Protein AF-A0A956GU82-F1 (afdb_monomer)

Sequence (167 aa):
HVAAAYGRLERVATAAEAAGDRATALAAWRGIRSSVLATRSFFTPHADRKAVADRHIAALMAAEPVWGQPAPAGADPDPSWRAAPDAGDTAEARQAFYARQLARDDAPSLAWVAIALAGFGLWIGGAIHFARRGLDDAERLDRRVAGAAGGLVLLGLVVWVVGLYNA

Mean predicted aligned error: 8.65 Å

Foldseek 3Di:
DVVVVLVVLVVQLVVCVVVVVLVSNLVSLVVQLVVQVVPDDVHGPPVVSNVVSLLSNLLSLLPADAPPDDGPPPDDPPPPSHRDPCQDDDSVSSSVVSSVVSPDDPDQDPVLVVQLVQLQCLQVVLVVQCVVPQADPVRDGPCVSNVVSVVSNVSSVVSNVSSVVRD

pLDDT: mean 86.77, std 13.38, range [45.78, 98.38]

Radius of gyration: 26.0 Å; Cα contacts (8 Å, |Δi|>4): 186; chains: 1; bounding box: 52×28×78 Å

Secondary structure (DSSP, 8-state):
-HHHHHHHHHHHHHHHHHTT-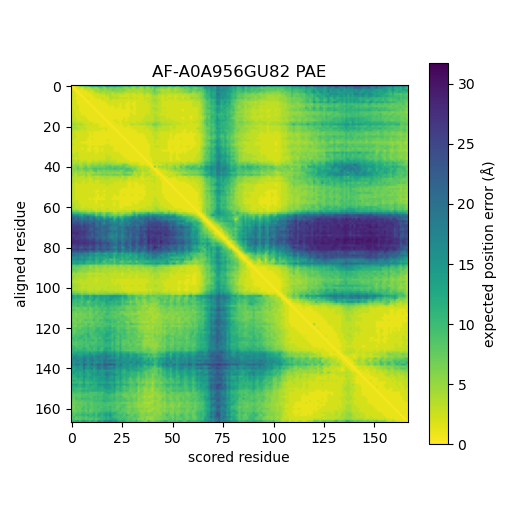HHHHHHHHHHHHHHHHHT-SSS-TTHHHHHHHHHHHHHHHHTSPPTTSPPPTT--S-GGGPPPTTS-SSHHHHHHHHHHHHH---PPPHHHHHHHHHHHHHHHHHHHHHHHHSB-TTS-B-HHHHHHHHHHHHHHHHHHHHHHHH-

Solvent-accessible surface area (backbone atoms only — not comparable to full-atom values): 8949 Å² total; per-residue (Å²): 112,67,71,61,51,51,58,47,41,51,50,51,18,54,52,22,51,76,71,65,38,57,67,59,16,46,52,32,29,50,50,52,37,48,55,37,63,71,65,40,72,101,54,64,58,66,53,70,57,37,55,53,26,45,53,53,44,14,48,56,59,29,69,48,62,49,84,93,56,83,70,63,94,87,61,78,85,73,74,91,75,62,45,65,90,85,27,61,94,46,59,66,45,18,22,53,42,42,40,53,58,70,65,56,73,88,64,63,38,66,68,27,45,50,41,17,52,52,11,46,50,34,22,53,48,13,51,51,47,25,76,74,49,16,47,46,101,83,73,41,74,34,64,66,48,33,48,54,19,49,48,34,26,54,51,10,48,52,41,19,53,56,11,59,78,65,45

Nearest PDB structures (foldseek):
  6h2f-assembly1_H  TM=3.879E-01  e=8.062E+00  Aeromonas hydrophila subsp. hydrophila AL09-71
  6tlf-assembly1_A-2  TM=2.404E-01  e=9.886E+00  Homo sapiens

Structure (mmCIF, N/CA/C/O backbone):
data_AF-A0A956GU82-F1
#
_entry.id   AF-A0A956GU82-F1
#
loop_
_atom_site.group_PDB
_atom_site.id
_atom_site.type_symbol
_atom_site.label_atom_id
_atom_site.label_alt_id
_atom_site.label_comp_id
_atom_site.label_asym_id
_atom_site.label_entity_id
_atom_site.label_seq_id
_atom_site.pdbx_PDB_ins_code
_atom_site.Cartn_x
_atom_site.Cartn_y
_atom_site.Cartn_z
_atom_site.occupancy
_atom_site.B_iso_or_equiv
_atom_site.auth_seq_id
_atom_site.auth_comp_id
_atom_site.auth_asym_id
_atom_site.auth_atom_id
_atom_site.pdbx_PDB_model_num
ATOM 1 N N . HIS A 1 1 ? -22.386 -3.400 -6.026 1.00 75.12 1 HIS A N 1
ATOM 2 C CA . HIS A 1 1 ? -21.912 -4.667 -5.416 1.00 75.12 1 HIS A CA 1
ATOM 3 C C . HIS A 1 1 ? -20.845 -4.470 -4.333 1.00 75.12 1 HIS A C 1
ATOM 5 O O . HIS A 1 1 ? -21.033 -4.997 -3.244 1.00 75.12 1 HIS A O 1
ATOM 11 N N . VAL A 1 2 ? -19.785 -3.684 -4.570 1.00 81.81 2 VAL A N 1
ATOM 12 C CA . VAL A 1 2 ? -18.677 -3.470 -3.607 1.00 81.81 2 VAL A CA 1
ATOM 13 C C . VAL A 1 2 ? -19.124 -2.812 -2.290 1.00 81.81 2 VAL A C 1
ATOM 15 O O . VAL A 1 2 ? -18.859 -3.349 -1.220 1.00 81.81 2 VAL A O 1
ATOM 18 N N . ALA A 1 3 ? -19.904 -1.726 -2.342 1.00 84.12 3 ALA A N 1
ATOM 19 C CA . ALA A 1 3 ? -20.407 -1.057 -1.132 1.00 84.12 3 ALA A CA 1
ATOM 20 C C . ALA A 1 3 ? -21.252 -1.982 -0.230 1.00 84.12 3 ALA A C 1
ATOM 22 O O . ALA A 1 3 ? -21.181 -1.907 0.994 1.00 84.12 3 ALA A O 1
ATOM 23 N N . ALA A 1 4 ? -22.016 -2.898 -0.835 1.00 87.31 4 ALA A N 1
ATOM 24 C CA . ALA A 1 4 ? -22.811 -3.884 -0.107 1.00 87.31 4 ALA A CA 1
ATOM 25 C C . ALA A 1 4 ? -21.943 -4.969 0.554 1.00 87.31 4 ALA A C 1
ATOM 27 O O . ALA A 1 4 ? -22.322 -5.493 1.598 1.00 87.31 4 ALA A O 1
ATOM 28 N N . ALA A 1 5 ? -20.791 -5.311 -0.034 1.00 89.25 5 ALA A N 1
ATOM 29 C CA . ALA A 1 5 ? -19.832 -6.229 0.577 1.00 89.25 5 ALA A CA 1
ATOM 30 C C . ALA A 1 5 ? -19.172 -5.594 1.809 1.00 89.25 5 ALA A C 1
ATOM 32 O O . ALA A 1 5 ? -19.166 -6.217 2.869 1.00 89.25 5 ALA A O 1
ATOM 33 N N . TYR A 1 6 ? -18.738 -4.333 1.708 1.00 90.88 6 TYR A N 1
ATOM 34 C CA . TYR A 1 6 ? -18.239 -3.586 2.863 1.00 90.88 6 TYR A CA 1
ATOM 35 C C . TYR A 1 6 ? -19.291 -3.456 3.966 1.00 90.88 6 TYR A C 1
ATOM 37 O O . TYR A 1 6 ? -19.006 -3.787 5.108 1.00 90.88 6 TYR A O 1
ATOM 45 N N . GLY A 1 7 ? -20.536 -3.105 3.627 1.00 92.19 7 GLY A N 1
ATOM 46 C CA . GLY A 1 7 ? -21.622 -3.042 4.613 1.00 92.19 7 GLY A CA 1
ATOM 47 C C . GLY A 1 7 ? -21.978 -4.394 5.253 1.00 92.19 7 GLY A C 1
ATOM 48 O O . GLY A 1 7 ? -22.572 -4.437 6.328 1.00 92.19 7 GLY A O 1
ATOM 49 N N . ARG A 1 8 ? -21.640 -5.532 4.627 1.00 93.00 8 ARG A N 1
ATOM 50 C CA . ARG A 1 8 ? -21.730 -6.848 5.285 1.00 93.00 8 ARG A CA 1
ATOM 51 C C . ARG A 1 8 ? -20.567 -7.072 6.246 1.00 93.00 8 ARG A C 1
ATOM 53 O O . ARG A 1 8 ? -20.821 -7.488 7.368 1.00 93.00 8 ARG A O 1
ATOM 60 N N . LEU A 1 9 ? -19.336 -6.774 5.830 1.00 93.94 9 LEU A N 1
ATOM 61 C CA . LEU A 1 9 ? -18.154 -6.904 6.688 1.00 93.94 9 LEU A CA 1
ATOM 62 C C . LEU A 1 9 ? -18.226 -5.986 7.911 1.00 93.94 9 LEU A C 1
ATOM 64 O O . LEU A 1 9 ? -17.939 -6.438 9.010 1.00 93.94 9 LEU A O 1
ATOM 68 N N . GLU A 1 10 ? -18.680 -4.744 7.742 1.00 96.12 10 GLU A N 1
ATOM 69 C CA . GLU A 1 10 ? -18.887 -3.798 8.846 1.00 96.12 10 GLU A CA 1
ATOM 70 C C . GLU A 1 10 ? -19.904 -4.344 9.852 1.00 96.12 10 GLU A C 1
ATOM 72 O O . GLU A 1 10 ? -19.649 -4.312 11.048 1.00 96.12 10 GLU A O 1
ATOM 77 N N . ARG A 1 11 ? -21.019 -4.924 9.383 1.00 96.88 11 ARG A N 1
ATOM 78 C CA . ARG A 1 11 ? -22.003 -5.568 10.271 1.00 96.88 11 ARG A CA 1
ATOM 79 C C . ARG A 1 11 ? -21.439 -6.775 11.014 1.00 96.88 11 ARG A C 1
ATOM 81 O O . ARG A 1 11 ? -21.778 -6.966 12.173 1.00 96.88 11 ARG A O 1
ATOM 88 N N . VAL A 1 12 ? -20.610 -7.591 10.361 1.00 96.56 12 VAL A N 1
ATOM 89 C CA . VAL A 1 12 ? -19.930 -8.716 11.025 1.00 96.56 12 VAL A CA 1
ATOM 90 C C . VAL A 1 12 ? -18.985 -8.191 12.101 1.00 96.56 12 VAL A C 1
ATOM 92 O O . VAL A 1 12 ? -19.009 -8.688 13.222 1.00 96.56 12 VAL A O 1
ATOM 95 N N . ALA A 1 13 ? -18.202 -7.160 11.780 1.00 95.75 13 ALA A N 1
ATOM 96 C CA . ALA A 1 13 ? -17.246 -6.571 12.702 1.00 95.75 13 ALA A CA 1
ATOM 97 C C . ALA A 1 13 ? -17.937 -5.978 13.939 1.00 95.75 13 ALA A C 1
ATOM 99 O O . ALA A 1 13 ? -17.580 -6.324 15.060 1.00 95.75 13 ALA A O 1
ATOM 100 N N . THR A 1 14 ? -18.975 -5.156 13.753 1.00 97.19 14 THR A N 1
ATOM 101 C CA . THR A 1 14 ? -19.694 -4.535 14.876 1.00 97.19 14 THR A CA 1
ATOM 102 C C . THR A 1 14 ? -20.503 -5.537 15.697 1.00 97.19 14 THR A C 1
ATOM 104 O O . THR A 1 14 ? -20.566 -5.405 16.917 1.00 97.19 14 THR A O 1
ATOM 107 N N . ALA A 1 15 ? -21.087 -6.565 15.070 1.00 97.25 15 ALA A N 1
ATOM 108 C CA . ALA A 1 15 ? -21.760 -7.638 15.800 1.00 97.25 15 ALA A CA 1
ATOM 109 C C . ALA A 1 15 ? -20.773 -8.444 16.658 1.00 97.25 15 ALA A C 1
ATOM 111 O O . ALA A 1 15 ? -21.082 -8.759 17.806 1.00 97.25 15 ALA A O 1
ATOM 112 N N . ALA A 1 16 ? -19.580 -8.734 16.131 1.00 94.69 16 ALA A N 1
ATOM 113 C CA . ALA A 1 16 ? -18.524 -9.411 16.875 1.00 94.69 16 ALA A CA 1
ATOM 114 C C . ALA A 1 16 ? -18.005 -8.553 18.044 1.00 94.69 16 ALA A C 1
ATOM 116 O O . ALA A 1 16 ? -17.856 -9.067 19.150 1.00 94.69 16 ALA A O 1
ATOM 117 N N . GLU A 1 17 ? -17.826 -7.238 17.849 1.00 94.12 17 GLU A N 1
ATOM 118 C CA . GLU A 1 17 ? -17.480 -6.313 18.940 1.00 94.12 17 GLU A CA 1
ATOM 119 C C . GLU A 1 17 ? -18.543 -6.307 20.044 1.00 94.12 17 GLU A C 1
ATOM 121 O O . GLU A 1 17 ? -18.204 -6.428 21.221 1.00 94.12 17 GLU A O 1
ATOM 126 N N . ALA A 1 18 ? -19.825 -6.224 19.675 1.00 95.12 18 ALA A N 1
ATOM 127 C CA . ALA A 1 18 ? -20.932 -6.248 20.629 1.00 95.12 18 ALA A CA 1
ATOM 128 C C . ALA A 1 18 ? -21.029 -7.581 21.392 1.00 95.12 18 ALA A C 1
ATOM 130 O O . ALA A 1 18 ? -21.426 -7.597 22.556 1.00 95.12 18 ALA A O 1
ATOM 131 N N . ALA A 1 19 ? -20.644 -8.690 20.755 1.00 94.25 19 ALA A N 1
ATOM 132 C CA . ALA A 1 19 ? -20.587 -10.016 21.365 1.00 94.25 19 ALA A CA 1
ATOM 133 C C . ALA A 1 19 ? -19.313 -10.259 22.201 1.00 94.25 19 ALA A C 1
ATOM 135 O O . ALA A 1 19 ? -19.196 -11.302 22.841 1.00 94.25 19 ALA A O 1
ATOM 136 N N . GLY A 1 20 ? -18.350 -9.331 22.193 1.00 90.00 20 GLY A N 1
ATOM 137 C CA . GLY A 1 20 ? -17.049 -9.506 22.844 1.00 90.00 20 GLY A CA 1
ATOM 138 C C . GLY A 1 20 ? -16.088 -10.447 22.104 1.00 90.00 20 GLY A C 1
ATOM 139 O O . GLY A 1 20 ? -14.997 -10.718 22.611 1.00 90.00 20 GLY A O 1
ATOM 140 N N . ASP A 1 21 ? -16.445 -10.913 20.902 1.00 91.06 21 ASP A N 1
ATOM 141 C CA . ASP A 1 21 ? -15.588 -11.729 20.038 1.00 91.06 21 ASP A CA 1
ATOM 142 C C . ASP A 1 21 ? -14.558 -10.842 19.321 1.00 91.06 21 ASP A C 1
ATOM 144 O O . ASP A 1 21 ? -14.707 -10.422 18.167 1.00 91.06 21 ASP A O 1
ATOM 148 N N . ARG A 1 22 ? -13.485 -10.528 20.052 1.00 88.69 22 ARG A N 1
ATOM 149 C CA . ARG A 1 22 ? -12.413 -9.642 19.583 1.00 88.69 22 ARG A CA 1
ATOM 150 C C . ARG A 1 22 ? -11.686 -10.190 18.358 1.00 88.69 22 ARG A C 1
ATOM 152 O O . ARG A 1 22 ? -11.321 -9.404 17.486 1.00 88.69 22 ARG A O 1
ATOM 159 N N . ALA A 1 23 ? -11.476 -11.504 18.284 1.00 87.06 23 ALA A N 1
ATOM 160 C CA . ALA A 1 23 ? -10.731 -12.125 17.193 1.00 87.06 23 ALA A CA 1
ATOM 161 C C . ALA A 1 23 ? -11.478 -11.960 15.862 1.00 87.06 23 ALA A C 1
ATOM 163 O O . ALA A 1 23 ? -10.900 -11.485 14.879 1.00 87.06 23 ALA A O 1
ATOM 164 N N . THR A 1 24 ? -12.781 -12.259 15.851 1.00 90.69 24 THR A N 1
ATOM 165 C CA . THR A 1 24 ? -13.625 -12.080 14.663 1.00 90.69 24 THR A CA 1
ATOM 166 C C . THR A 1 24 ? -13.757 -10.607 14.284 1.00 90.69 24 THR A C 1
ATOM 168 O O . THR A 1 24 ? -13.625 -10.264 13.105 1.00 90.69 24 THR A O 1
ATOM 171 N N . ALA A 1 25 ? -13.952 -9.717 15.263 1.00 94.06 25 ALA A N 1
ATOM 172 C CA . ALA A 1 25 ? -14.012 -8.276 15.019 1.00 94.06 25 ALA A CA 1
ATOM 173 C C . ALA A 1 25 ? -12.733 -7.761 14.342 1.00 94.06 25 ALA A C 1
ATOM 175 O O . ALA A 1 25 ? -12.781 -7.109 13.295 1.00 94.06 25 ALA A O 1
ATOM 176 N N . LEU A 1 26 ? -11.574 -8.110 14.902 1.00 92.50 26 LEU A N 1
ATOM 177 C CA . LEU A 1 26 ? -10.271 -7.698 14.395 1.00 92.50 26 LEU A CA 1
ATOM 178 C C . LEU A 1 26 ? -10.004 -8.252 12.990 1.00 92.50 26 LEU A C 1
ATOM 180 O O . LEU A 1 26 ? -9.516 -7.521 12.124 1.00 92.50 26 LEU A O 1
ATOM 184 N N . ALA A 1 27 ? -10.355 -9.515 12.734 1.00 91.88 27 ALA A N 1
ATOM 185 C CA . ALA A 1 27 ? -10.242 -10.122 11.411 1.00 91.88 27 ALA A CA 1
ATOM 186 C C . ALA A 1 27 ? -11.115 -9.398 10.370 1.00 91.88 27 ALA A C 1
ATOM 188 O O . ALA A 1 27 ? -10.638 -9.084 9.275 1.00 91.88 27 ALA A O 1
ATOM 189 N N . ALA A 1 28 ? -12.363 -9.066 10.714 1.00 95.81 28 ALA A N 1
ATOM 190 C CA . ALA A 1 28 ? -13.281 -8.366 9.820 1.00 95.81 28 ALA A CA 1
ATOM 191 C C . ALA A 1 28 ? -12.790 -6.947 9.480 1.00 95.81 28 ALA A C 1
ATOM 193 O O . ALA A 1 28 ? -12.740 -6.577 8.301 1.00 95.81 28 ALA A O 1
ATOM 194 N N . TRP A 1 29 ? -12.341 -6.173 10.475 1.00 97.06 29 TRP A N 1
ATOM 195 C CA . TRP A 1 29 ? -11.778 -4.840 10.238 1.00 97.06 29 TRP A CA 1
ATOM 196 C C . TRP A 1 29 ? -10.483 -4.881 9.422 1.00 97.06 29 TRP A C 1
ATOM 198 O O . TRP A 1 29 ? -10.314 -4.083 8.494 1.00 97.06 29 TRP A O 1
ATOM 208 N N . ARG A 1 30 ? -9.590 -5.843 9.695 1.00 95.38 30 ARG A N 1
ATOM 209 C CA . ARG A 1 30 ? -8.387 -6.071 8.877 1.00 95.38 30 ARG A CA 1
ATOM 210 C C . ARG A 1 30 ? -8.740 -6.425 7.433 1.00 95.38 30 ARG A C 1
ATOM 212 O O . ARG A 1 30 ? -8.059 -5.948 6.531 1.00 95.38 30 ARG A O 1
ATOM 219 N N . GLY A 1 31 ? -9.812 -7.184 7.204 1.00 94.81 31 GLY A N 1
ATOM 220 C CA . GLY A 1 31 ? -10.336 -7.480 5.867 1.00 94.81 31 GLY A CA 1
ATOM 221 C C . GLY A 1 31 ? -10.835 -6.239 5.116 1.00 94.81 31 GLY A C 1
ATOM 222 O O . GLY A 1 31 ? -10.568 -6.066 3.923 1.00 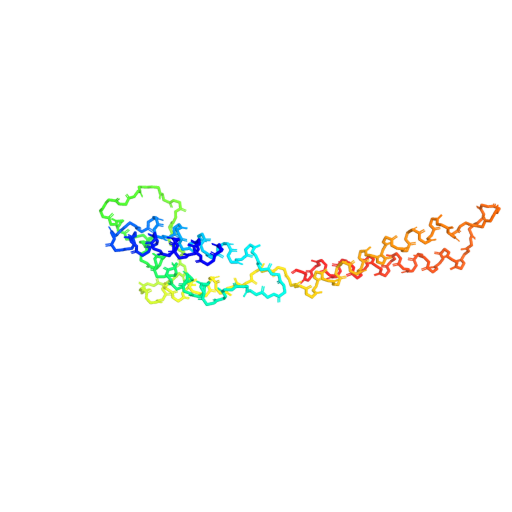94.81 31 GLY A O 1
ATOM 223 N N . ILE A 1 32 ? -11.515 -5.320 5.808 1.00 95.56 32 ILE A N 1
ATOM 224 C CA . ILE A 1 32 ? -11.917 -4.030 5.223 1.00 95.56 32 ILE A CA 1
ATOM 225 C C . ILE A 1 32 ? -10.673 -3.218 4.851 1.00 95.56 32 ILE A C 1
ATOM 227 O O . ILE A 1 32 ? -10.552 -2.767 3.712 1.00 95.56 32 ILE A O 1
ATOM 231 N N . ARG A 1 33 ? -9.709 -3.090 5.770 1.00 94.44 33 ARG A N 1
ATOM 232 C CA . ARG A 1 33 ? -8.449 -2.379 5.512 1.00 94.44 33 ARG A CA 1
ATOM 233 C C . ARG A 1 33 ? -7.681 -2.986 4.336 1.00 94.44 33 ARG A C 1
ATOM 235 O O . ARG A 1 33 ? -7.251 -2.250 3.451 1.00 94.44 33 ARG A O 1
ATOM 242 N N . SER A 1 34 ? -7.507 -4.307 4.310 1.00 92.06 34 SER A N 1
ATOM 243 C CA . SER A 1 34 ? -6.732 -4.993 3.273 1.00 92.06 34 SER A CA 1
ATOM 244 C C . SER A 1 34 ? -7.384 -4.878 1.901 1.00 92.06 34 SER A C 1
ATOM 246 O O . SER A 1 34 ? -6.685 -4.614 0.932 1.00 92.06 34 SER A O 1
ATOM 248 N N . SER A 1 35 ? -8.710 -4.992 1.805 1.00 92.88 35 SER A N 1
ATOM 249 C CA . SER A 1 35 ? -9.413 -4.829 0.527 1.00 92.88 35 SER A CA 1
ATOM 250 C C . SER A 1 35 ? -9.321 -3.402 -0.023 1.00 92.88 35 SER A C 1
ATOM 252 O O . SER A 1 35 ? -9.133 -3.226 -1.228 1.00 92.88 35 SER A O 1
ATOM 254 N N . VAL A 1 36 ? -9.383 -2.378 0.839 1.00 92.00 36 VAL A N 1
ATOM 255 C CA . VAL A 1 36 ? -9.132 -0.988 0.421 1.00 92.00 36 VAL A CA 1
ATOM 256 C C . VAL A 1 36 ? -7.691 -0.824 -0.071 1.00 92.00 36 VAL A C 1
ATOM 258 O O . VAL A 1 36 ? -7.464 -0.271 -1.143 1.00 92.00 36 VAL A O 1
ATOM 261 N N . LEU A 1 37 ? -6.711 -1.348 0.669 1.00 90.12 37 LEU A N 1
ATOM 262 C CA . LEU A 1 37 ? -5.303 -1.263 0.275 1.00 90.12 37 LEU A CA 1
ATOM 263 C C . LEU A 1 37 ? -4.984 -2.065 -0.993 1.00 90.12 37 LEU A C 1
ATOM 265 O O . LEU A 1 37 ? -4.160 -1.628 -1.783 1.00 90.12 37 LEU A O 1
ATOM 269 N N . ALA A 1 38 ? -5.637 -3.202 -1.220 1.00 87.69 38 ALA A N 1
ATOM 270 C CA . ALA A 1 38 ? -5.431 -4.033 -2.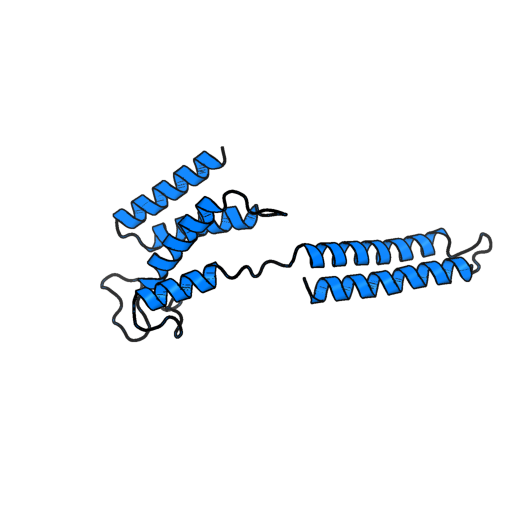405 1.00 87.69 38 ALA A CA 1
ATOM 271 C C . ALA A 1 38 ? -6.004 -3.404 -3.684 1.00 87.69 38 ALA A C 1
ATOM 273 O O . ALA A 1 38 ? -5.562 -3.724 -4.782 1.00 87.69 38 ALA A O 1
ATOM 274 N N . THR A 1 39 ? -6.99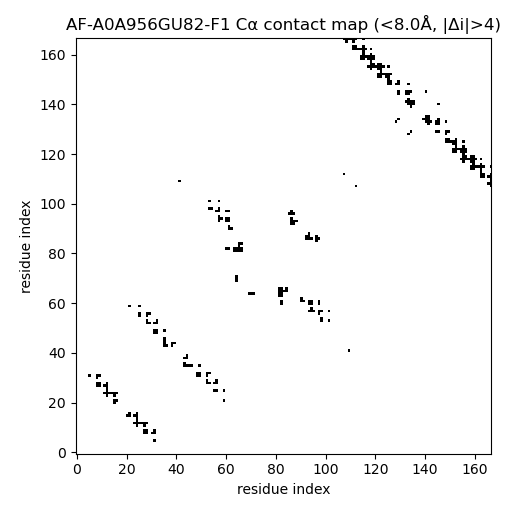1 -2.517 -3.548 1.00 88.44 39 THR A N 1
ATOM 275 C CA . THR A 1 39 ? -7.634 -1.828 -4.678 1.00 88.44 39 THR A CA 1
ATOM 276 C C . THR A 1 39 ? -7.113 -0.411 -4.893 1.00 88.44 39 THR A C 1
ATOM 278 O O . THR A 1 39 ? -7.570 0.283 -5.804 1.00 88.44 39 THR A O 1
ATOM 281 N N . ARG A 1 40 ? -6.145 0.033 -4.083 1.00 85.75 40 ARG A N 1
ATOM 282 C CA . ARG A 1 40 ? -5.507 1.334 -4.271 1.00 85.75 40 ARG A CA 1
ATOM 283 C C . ARG A 1 40 ? -4.673 1.341 -5.550 1.00 85.75 40 ARG A C 1
ATOM 285 O O . ARG A 1 40 ? -4.018 0.360 -5.892 1.00 85.75 40 ARG A O 1
ATOM 292 N N . SER A 1 41 ? -4.685 2.475 -6.234 1.00 81.75 41 SER A N 1
ATOM 293 C CA . SER A 1 41 ? -3.804 2.756 -7.372 1.00 81.75 41 SER A CA 1
ATOM 294 C C . SER A 1 41 ? -3.212 4.152 -7.182 1.00 81.75 41 SER A C 1
ATOM 296 O O . SER A 1 41 ? -2.573 4.393 -6.165 1.00 81.75 41 SER A O 1
ATOM 298 N N . PHE A 1 42 ? -3.493 5.097 -8.082 1.00 77.94 42 PHE A N 1
ATOM 299 C CA . PHE A 1 42 ? -3.140 6.514 -7.939 1.00 77.94 42 PHE A CA 1
ATOM 300 C C . PHE A 1 42 ? -3.952 7.251 -6.867 1.00 77.94 42 PHE A C 1
ATOM 302 O O . PHE A 1 42 ? -3.619 8.372 -6.495 1.00 77.94 42 PHE A O 1
ATOM 309 N N . PHE A 1 43 ? -5.024 6.634 -6.373 1.00 81.75 43 PHE A N 1
ATOM 310 C CA . PHE A 1 43 ? -5.834 7.129 -5.270 1.00 81.75 43 PHE A CA 1
ATOM 311 C C . PHE A 1 43 ? -6.261 5.965 -4.371 1.00 81.75 43 PHE A C 1
ATOM 313 O O . PHE A 1 43 ? -6.239 4.798 -4.781 1.00 81.75 43 PHE A O 1
ATOM 320 N N . THR A 1 44 ? -6.684 6.298 -3.154 1.00 84.19 44 THR A N 1
ATOM 321 C CA . THR A 1 44 ? -7.230 5.337 -2.192 1.00 84.19 44 THR A CA 1
ATOM 322 C C . THR A 1 44 ? -8.756 5.357 -2.276 1.00 84.19 44 THR A C 1
ATOM 324 O O . THR A 1 44 ? -9.373 6.303 -1.774 1.00 84.19 44 THR A O 1
ATOM 327 N N . PRO A 1 45 ? -9.401 4.360 -2.909 1.00 85.75 45 PRO A N 1
ATOM 328 C CA . PRO A 1 45 ? -10.856 4.269 -2.886 1.00 85.75 45 PRO A CA 1
ATOM 329 C C . PRO A 1 45 ? -11.341 4.062 -1.446 1.00 85.75 45 PRO A C 1
ATOM 331 O O . PRO A 1 45 ? -10.688 3.382 -0.662 1.00 85.75 45 PRO A O 1
ATOM 334 N N . HIS A 1 46 ? -12.498 4.628 -1.088 1.00 88.38 46 HIS A N 1
ATOM 335 C CA . HIS A 1 46 ? -13.120 4.423 0.232 1.00 88.38 46 HIS A CA 1
ATOM 336 C C . HIS A 1 46 ? -12.195 4.744 1.427 1.00 88.38 46 HIS A C 1
ATOM 338 O O . HIS A 1 46 ? -12.162 4.018 2.426 1.00 88.38 46 HIS A O 1
ATOM 344 N N . ALA A 1 47 ? -11.414 5.826 1.324 1.00 89.44 47 ALA A N 1
ATOM 345 C CA . ALA A 1 47 ? -10.485 6.259 2.370 1.00 89.44 47 ALA A CA 1
ATOM 346 C C . ALA A 1 47 ? -11.175 6.499 3.729 1.00 89.44 47 ALA A C 1
ATOM 348 O O . ALA A 1 47 ? -10.586 6.243 4.778 1.00 89.44 47 ALA A O 1
ATOM 349 N N . ASP A 1 48 ? -12.439 6.921 3.708 1.00 92.88 48 ASP A N 1
ATOM 350 C CA . ASP A 1 48 ? -13.315 7.050 4.872 1.00 92.88 48 ASP A CA 1
ATOM 351 C C . ASP A 1 48 ? -13.495 5.712 5.605 1.00 92.88 48 ASP A C 1
ATOM 353 O O . ASP A 1 48 ? -13.297 5.632 6.820 1.00 92.88 48 ASP A O 1
ATOM 357 N N . ARG A 1 49 ? -13.777 4.633 4.865 1.00 92.12 49 ARG A N 1
ATOM 358 C CA . ARG A 1 49 ? -13.944 3.285 5.429 1.00 92.12 49 ARG A CA 1
ATOM 359 C C . ARG A 1 49 ? -12.637 2.728 5.968 1.00 92.12 49 ARG A C 1
ATOM 361 O O . ARG A 1 49 ? -12.636 2.113 7.032 1.00 92.12 49 ARG A O 1
ATOM 368 N N . LYS A 1 50 ? -11.518 2.981 5.279 1.00 94.19 50 LYS A N 1
ATOM 369 C CA . LYS A 1 50 ? -10.187 2.643 5.802 1.00 94.19 50 LYS A CA 1
ATOM 370 C C . LYS A 1 50 ? -9.932 3.354 7.130 1.00 94.19 50 LYS A C 1
ATOM 372 O O . LYS A 1 50 ? -9.510 2.705 8.077 1.00 94.19 50 LYS A O 1
ATOM 377 N N . ALA A 1 51 ? -10.228 4.651 7.224 1.00 94.38 51 ALA A N 1
ATOM 378 C CA . ALA A 1 51 ? -10.028 5.413 8.453 1.00 94.38 51 ALA A CA 1
ATOM 379 C C . ALA A 1 51 ? -10.902 4.905 9.613 1.00 94.38 51 ALA A C 1
ATOM 381 O O . ALA A 1 51 ? -10.449 4.888 10.756 1.00 94.38 51 ALA A O 1
ATOM 382 N N . VAL A 1 52 ? -12.141 4.478 9.338 1.00 95.62 52 VAL A N 1
ATOM 383 C CA . VAL A 1 52 ? -12.993 3.798 10.331 1.00 95.62 52 VAL A CA 1
ATOM 384 C C . VAL A 1 52 ? -12.343 2.488 10.777 1.00 95.62 52 VAL A C 1
ATOM 386 O O . VAL A 1 52 ? -12.113 2.309 11.970 1.00 95.62 52 VAL A O 1
ATOM 389 N N . ALA A 1 53 ? -11.977 1.615 9.835 1.00 96.00 53 ALA A N 1
ATOM 390 C CA . ALA A 1 53 ? -11.353 0.331 10.141 1.00 96.00 53 ALA A CA 1
ATOM 391 C C . ALA A 1 53 ? -10.052 0.493 10.946 1.00 96.00 53 ALA A C 1
ATOM 393 O O . ALA A 1 53 ? -9.871 -0.194 11.945 1.00 96.00 53 ALA A O 1
ATOM 394 N N . ASP A 1 54 ? -9.182 1.437 10.576 1.00 96.12 54 ASP A N 1
ATOM 395 C CA . ASP A 1 54 ? -7.928 1.701 11.291 1.00 96.12 54 ASP A CA 1
ATOM 396 C C . ASP A 1 54 ? -8.176 2.107 12.755 1.00 96.12 54 ASP A C 1
ATOM 398 O O . ASP A 1 54 ? -7.458 1.650 13.644 1.00 96.12 54 ASP A O 1
ATOM 402 N N . ARG A 1 55 ? -9.215 2.912 13.038 1.00 95.94 55 ARG A N 1
ATOM 403 C CA . ARG A 1 55 ? -9.575 3.280 14.421 1.00 95.94 55 ARG A CA 1
ATOM 404 C C . ARG A 1 55 ? -10.023 2.074 15.242 1.00 95.94 55 ARG A C 1
ATOM 406 O O . ARG A 1 55 ? -9.573 1.932 16.378 1.00 95.94 55 ARG A O 1
ATOM 413 N N . HIS A 1 56 ? -10.872 1.215 14.677 1.00 96.44 56 HIS A N 1
ATOM 414 C CA . HIS A 1 56 ? -11.335 0.003 15.357 1.00 96.44 56 HIS A CA 1
ATOM 415 C C . HIS A 1 56 ? -10.194 -0.997 15.575 1.00 96.44 56 HIS A C 1
ATOM 417 O O . HIS A 1 56 ? -10.044 -1.520 16.675 1.00 96.44 56 HIS A O 1
ATOM 423 N N . ILE A 1 57 ? -9.324 -1.200 14.578 1.00 93.94 57 ILE A N 1
ATOM 424 C CA . ILE A 1 57 ? -8.130 -2.047 14.721 1.00 93.94 57 ILE A CA 1
ATOM 425 C C . ILE A 1 57 ? -7.234 -1.505 15.835 1.00 93.94 57 ILE A C 1
ATOM 427 O O . ILE A 1 57 ? -6.827 -2.269 16.702 1.00 93.94 57 ILE A O 1
ATOM 431 N N . ALA A 1 58 ? -6.945 -0.200 15.849 1.00 92.88 58 ALA A N 1
ATOM 432 C CA . ALA A 1 58 ? -6.106 0.398 16.884 1.00 92.88 58 ALA A CA 1
ATOM 433 C C . ALA A 1 58 ? -6.701 0.217 18.290 1.00 92.88 58 ALA A C 1
ATOM 435 O O . ALA A 1 58 ? -5.962 -0.091 19.222 1.00 92.88 58 ALA A O 1
ATOM 436 N N . ALA A 1 59 ? -8.019 0.372 18.441 1.00 92.56 59 ALA A N 1
ATOM 437 C CA . ALA A 1 59 ? -8.707 0.166 19.713 1.00 92.56 59 ALA A CA 1
ATOM 438 C C . ALA A 1 59 ? -8.674 -1.306 20.164 1.00 92.56 59 ALA A C 1
ATOM 440 O O . ALA A 1 59 ? -8.344 -1.587 21.315 1.00 92.56 59 ALA 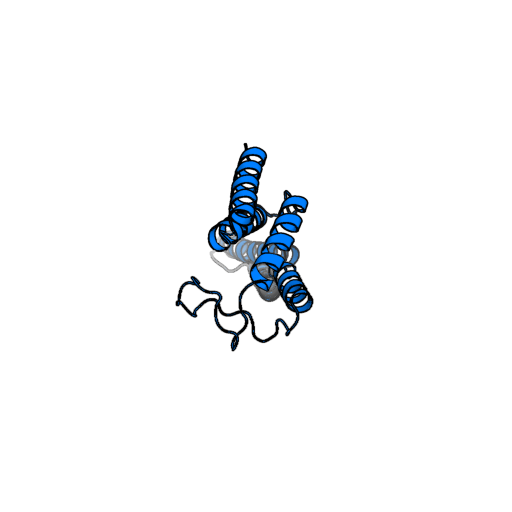A O 1
ATOM 441 N N . LEU A 1 60 ? -8.956 -2.248 19.258 1.00 91.25 60 LEU A N 1
ATOM 442 C CA . LEU A 1 60 ? -8.931 -3.686 19.546 1.00 91.25 60 LEU A CA 1
ATOM 443 C C . LEU A 1 60 ? -7.523 -4.167 19.921 1.00 91.25 60 LEU A C 1
ATOM 445 O O . LEU A 1 60 ? -7.365 -4.848 20.930 1.00 91.25 60 LEU A O 1
ATOM 449 N N . MET A 1 61 ? -6.502 -3.742 19.172 1.00 88.12 61 MET A N 1
ATOM 450 C CA . MET A 1 61 ? -5.094 -4.053 19.455 1.00 88.12 61 MET A CA 1
ATOM 451 C C . MET A 1 61 ? -4.598 -3.407 20.757 1.00 88.12 61 MET A C 1
ATOM 453 O O . MET A 1 61 ? -3.729 -3.948 21.430 1.00 88.12 61 MET A O 1
ATOM 457 N N . ALA A 1 62 ? -5.118 -2.237 21.139 1.00 87.62 62 ALA A N 1
ATOM 458 C CA . ALA A 1 62 ? -4.748 -1.586 22.398 1.00 87.62 62 ALA A CA 1
ATOM 459 C C . ALA A 1 62 ? -5.358 -2.263 23.634 1.00 87.62 62 ALA A C 1
ATOM 461 O O . ALA A 1 62 ? -4.817 -2.134 24.738 1.00 87.62 62 ALA A O 1
ATOM 462 N N . ALA A 1 63 ? -6.480 -2.963 23.450 1.00 84.31 63 ALA A N 1
ATOM 463 C CA . ALA A 1 63 ? -7.150 -3.740 24.486 1.00 84.31 63 ALA A CA 1
ATOM 464 C C . ALA A 1 63 ? -6.515 -5.125 24.706 1.00 84.31 63 ALA A C 1
ATOM 466 O O . ALA A 1 63 ? -6.880 -5.815 25.659 1.00 84.31 63 ALA A O 1
ATOM 467 N N . GLU A 1 64 ? -5.583 -5.534 23.842 1.00 76.00 64 GLU A N 1
ATOM 468 C CA . GLU A 1 64 ? -4.824 -6.767 24.009 1.00 76.00 64 GLU A CA 1
ATOM 469 C C . GLU A 1 64 ? -3.859 -6.673 25.211 1.00 76.00 64 GLU A C 1
ATOM 471 O O . GLU A 1 64 ? -3.232 -5.628 25.423 1.00 76.00 64 GLU A O 1
ATOM 476 N N . PRO A 1 65 ? -3.733 -7.741 26.023 1.00 62.91 65 PRO A N 1
ATOM 477 C CA . PRO A 1 65 ? -2.843 -7.765 27.178 1.00 62.91 65 PRO A CA 1
ATOM 478 C C . PRO A 1 65 ? -1.383 -7.525 26.791 1.00 62.91 65 PRO A C 1
ATOM 480 O O . PRO A 1 65 ? -0.847 -8.139 25.864 1.00 62.91 65 PRO A O 1
ATOM 483 N N . VAL A 1 66 ? -0.723 -6.657 27.554 1.00 61.50 66 VAL A N 1
ATOM 484 C CA . VAL A 1 66 ? 0.714 -6.388 27.439 1.00 61.50 66 VAL A CA 1
ATOM 485 C C . VAL A 1 66 ? 1.496 -7.454 28.209 1.00 61.50 66 VAL A C 1
ATOM 487 O O . VAL A 1 66 ? 1.015 -8.013 29.197 1.00 61.50 66 VAL A O 1
ATOM 490 N N . TRP A 1 67 ? 2.714 -7.745 27.753 1.00 50.72 67 TRP A N 1
ATOM 491 C CA . TRP A 1 67 ? 3.632 -8.671 28.415 1.00 50.72 67 TRP A CA 1
ATOM 492 C C . TRP A 1 67 ? 3.746 -8.383 29.925 1.00 50.72 67 TRP A C 1
ATOM 494 O O . TRP A 1 67 ? 3.957 -7.242 30.329 1.00 50.72 67 TRP A O 1
ATOM 504 N N . GLY A 1 68 ? 3.605 -9.419 30.760 1.00 53.38 68 GLY A N 1
ATOM 505 C CA . GLY A 1 68 ? 3.702 -9.315 32.223 1.00 53.38 68 GLY A CA 1
ATOM 506 C C . GLY A 1 68 ? 2.373 -9.105 32.962 1.00 53.38 68 GLY A C 1
ATOM 507 O O . GLY A 1 68 ? 2.347 -9.252 34.183 1.00 53.38 68 GLY A O 1
ATOM 508 N N . GLN A 1 69 ? 1.265 -8.838 32.261 1.00 51.78 69 GLN A N 1
ATOM 509 C CA . GLN A 1 69 ? -0.077 -8.896 32.851 1.00 51.78 69 GLN A CA 1
ATOM 510 C C . GLN A 1 69 ? -0.718 -10.277 32.634 1.00 51.78 69 GLN A C 1
ATOM 512 O O . GLN A 1 69 ? -0.524 -10.876 31.572 1.00 51.78 69 GLN A O 1
ATOM 517 N N . PRO A 1 70 ? -1.482 -10.808 33.610 1.00 51.66 70 PRO A N 1
ATOM 518 C CA . PRO A 1 70 ? -2.220 -12.048 33.415 1.00 51.66 70 PRO A CA 1
ATOM 519 C C . PRO A 1 70 ? -3.171 -11.894 32.228 1.00 51.66 70 PRO A C 1
ATOM 521 O O . PRO A 1 70 ? -3.918 -10.915 32.155 1.00 51.66 70 PRO A O 1
ATOM 524 N N . ALA A 1 71 ? -3.153 -12.856 31.305 1.00 56.06 71 ALA A N 1
ATOM 525 C CA . ALA A 1 71 ? -4.142 -12.900 30.240 1.00 56.06 71 ALA A CA 1
ATOM 526 C C . ALA A 1 71 ? -5.558 -12.931 30.857 1.00 56.06 71 ALA A C 1
ATOM 528 O O . ALA A 1 71 ? -5.758 -13.587 31.886 1.00 56.06 71 ALA A O 1
ATOM 529 N N . PRO A 1 72 ? -6.547 -12.230 30.275 1.00 56.84 72 PRO A N 1
ATOM 530 C CA . PRO A 1 72 ? -7.919 -12.297 30.747 1.00 56.84 72 PRO A CA 1
ATOM 531 C C . PRO A 1 72 ? -8.407 -13.747 30.679 1.00 56.84 72 PRO A C 1
ATOM 533 O O . PRO A 1 72 ? -8.050 -14.496 29.767 1.00 56.84 72 PRO A O 1
ATOM 536 N N . ALA A 1 73 ? -9.211 -14.146 31.666 1.00 53.75 73 ALA A N 1
ATOM 537 C CA . ALA A 1 73 ? -9.723 -15.508 31.762 1.00 53.75 73 ALA A CA 1
ATOM 538 C C . ALA A 1 73 ? -10.437 -15.911 30.456 1.00 53.75 73 ALA A C 1
ATOM 540 O O . ALA A 1 73 ? -11.389 -15.250 30.043 1.00 53.75 73 ALA A O 1
ATOM 541 N N . GLY A 1 74 ? -9.958 -16.983 29.813 1.00 58.03 74 GLY A N 1
ATOM 542 C CA . GLY A 1 74 ? -10.491 -17.496 28.544 1.00 58.03 74 GLY A CA 1
ATOM 543 C C . GLY A 1 74 ? -9.719 -17.097 27.279 1.00 58.03 74 GLY A C 1
ATOM 544 O O . GLY A 1 74 ? -10.159 -17.450 26.189 1.00 58.03 74 GLY A O 1
ATOM 545 N N . ALA A 1 75 ? -8.591 -16.386 27.389 1.00 56.66 75 ALA A N 1
ATOM 546 C CA . ALA A 1 75 ? -7.710 -16.140 26.247 1.00 56.66 75 ALA A CA 1
ATOM 547 C C . ALA A 1 75 ? -6.971 -17.418 25.801 1.00 56.66 75 ALA A C 1
ATOM 549 O O . ALA A 1 75 ? -6.561 -18.229 26.634 1.00 56.66 75 ALA A O 1
ATOM 550 N N . ASP A 1 76 ? -6.790 -17.570 24.486 1.00 54.81 76 ASP A N 1
ATOM 551 C CA . ASP A 1 76 ? -5.989 -18.637 23.877 1.00 54.81 76 ASP A CA 1
ATOM 552 C C . ASP A 1 76 ? -4.532 -18.572 24.397 1.00 54.81 76 ASP A C 1
ATOM 554 O O . ASP A 1 76 ? -3.938 -17.487 24.374 1.00 54.81 76 ASP A O 1
ATOM 558 N N . PRO A 1 77 ? -3.953 -19.680 24.905 1.00 53.88 77 PRO A N 1
ATOM 559 C CA . PRO A 1 77 ? -2.584 -19.716 25.417 1.00 53.88 77 PRO A CA 1
ATOM 560 C C . PRO A 1 77 ? -1.483 -19.508 24.363 1.00 53.88 77 PRO A C 1
ATOM 562 O O . PRO A 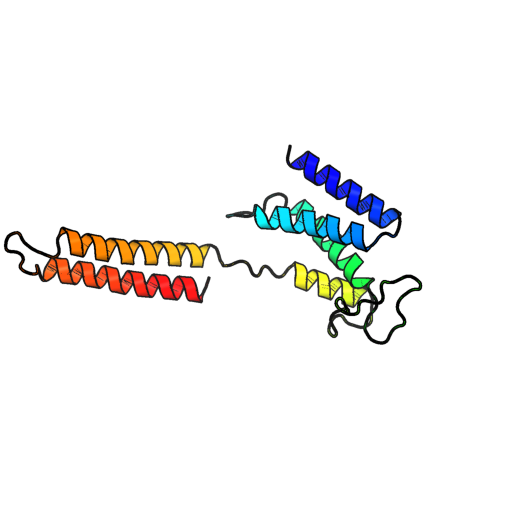1 77 ? -0.319 -19.432 24.764 1.00 53.88 77 PRO A O 1
ATOM 565 N N . ASP A 1 78 ? -1.793 -19.414 23.062 1.00 51.16 78 ASP A N 1
ATOM 566 C CA . ASP A 1 78 ? -0.782 -19.136 22.031 1.00 51.16 78 ASP A CA 1
ATOM 567 C C . ASP A 1 78 ? -0.128 -17.739 22.220 1.00 51.16 78 ASP A C 1
ATOM 569 O O . ASP A 1 78 ? -0.790 -16.707 22.059 1.00 51.16 78 ASP A O 1
ATOM 573 N N . PRO A 1 79 ? 1.178 -17.659 22.559 1.00 53.25 79 PRO A N 1
ATOM 574 C CA . PRO A 1 79 ? 1.867 -16.412 22.874 1.00 53.25 79 PRO A CA 1
ATOM 575 C C . PRO A 1 79 ? 2.359 -15.614 21.654 1.00 53.25 79 PRO A C 1
ATOM 577 O O . PRO A 1 79 ? 3.081 -14.629 21.843 1.00 53.25 79 PRO A O 1
ATOM 580 N N . SER A 1 80 ? 2.026 -16.003 20.420 1.00 50.44 80 SER A N 1
ATOM 581 C CA . SER A 1 80 ? 2.597 -15.391 19.211 1.00 50.44 80 SER A CA 1
ATOM 582 C C . SER A 1 80 ? 2.079 -13.981 18.870 1.00 50.44 80 SER A C 1
ATOM 584 O O . SER A 1 80 ? 2.611 -13.359 17.951 1.00 50.44 80 SER A O 1
ATOM 586 N N . TRP A 1 81 ? 1.084 -13.447 19.594 1.00 45.78 81 TRP A N 1
ATOM 587 C CA . TRP A 1 81 ? 0.458 -12.139 19.312 1.00 45.78 81 TRP A CA 1
ATOM 588 C C . TRP A 1 81 ? 0.701 -11.050 20.376 1.00 45.78 81 TRP A C 1
ATOM 590 O O . TRP A 1 81 ? 0.027 -10.028 20.375 1.00 45.78 81 TRP A O 1
ATOM 600 N N . ARG A 1 82 ? 1.684 -11.220 21.271 1.00 57.06 82 ARG A N 1
ATOM 601 C CA . ARG A 1 82 ? 2.007 -10.259 22.352 1.00 57.06 82 ARG A CA 1
ATOM 602 C C . ARG A 1 82 ? 2.127 -8.807 21.850 1.00 57.06 82 ARG A C 1
ATOM 604 O O . ARG A 1 82 ? 2.868 -8.542 20.903 1.00 57.06 82 ARG A O 1
ATOM 611 N N . ALA A 1 83 ? 1.442 -7.877 22.527 1.00 57.31 83 ALA A N 1
ATOM 612 C CA . ALA A 1 83 ? 1.483 -6.445 22.230 1.00 57.31 83 ALA A CA 1
ATOM 613 C C . ALA A 1 83 ? 2.924 -5.912 22.133 1.00 57.31 83 ALA A C 1
ATOM 615 O O . ALA A 1 83 ? 3.808 -6.340 22.881 1.00 57.31 83 ALA A O 1
ATOM 616 N N . ALA A 1 84 ? 3.153 -4.969 21.212 1.00 61.34 84 ALA A N 1
ATOM 617 C CA . ALA A 1 84 ? 4.481 -4.415 20.968 1.00 61.34 84 ALA A CA 1
ATOM 618 C C . ALA A 1 84 ? 5.042 -3.763 22.252 1.00 61.34 84 ALA A C 1
ATOM 620 O O . ALA A 1 84 ? 4.347 -2.933 22.844 1.00 61.34 84 ALA A O 1
ATOM 621 N N . PRO A 1 85 ? 6.280 -4.088 22.673 1.00 61.88 85 PRO A N 1
ATOM 622 C CA . PRO A 1 85 ? 6.868 -3.588 23.922 1.00 61.88 85 PRO A CA 1
ATOM 623 C C . PRO A 1 85 ? 6.920 -2.052 24.013 1.00 61.88 85 PRO A C 1
ATOM 625 O O . PRO A 1 85 ? 6.904 -1.504 25.109 1.00 61.88 85 PRO A O 1
ATOM 628 N N . ASP A 1 86 ? 6.879 -1.355 22.874 1.00 70.00 86 ASP A N 1
ATOM 629 C CA . ASP A 1 86 ? 6.953 0.109 22.792 1.00 70.00 86 ASP A CA 1
ATOM 630 C C . ASP A 1 86 ? 5.580 0.811 22.776 1.00 70.00 86 ASP A C 1
ATOM 632 O O . ASP A 1 86 ? 5.493 2.022 22.554 1.00 70.00 86 ASP A O 1
ATOM 636 N N . ALA A 1 87 ? 4.479 0.075 22.966 1.00 72.06 87 ALA A N 1
ATOM 637 C CA . ALA A 1 87 ? 3.129 0.636 22.872 1.00 72.06 87 ALA A CA 1
ATOM 638 C C . ALA A 1 87 ? 2.745 1.527 24.075 1.00 72.06 87 ALA A C 1
ATOM 640 O O . ALA A 1 87 ? 1.798 2.307 23.978 1.00 72.06 87 ALA A O 1
ATOM 641 N N . GLY A 1 88 ? 3.500 1.462 25.175 1.00 73.56 88 GLY A N 1
ATOM 642 C CA . GLY A 1 88 ? 3.270 2.234 26.397 1.00 73.56 88 GLY A CA 1
ATOM 643 C C . GLY A 1 88 ? 2.262 1.601 27.366 1.00 73.56 88 GLY A C 1
ATOM 644 O O . GLY A 1 88 ? 1.512 0.680 27.027 1.00 73.56 88 GLY A O 1
ATOM 645 N N . ASP A 1 89 ? 2.241 2.120 28.595 1.00 75.56 89 ASP A N 1
ATOM 646 C CA . ASP A 1 89 ? 1.524 1.489 29.714 1.00 75.56 89 ASP A CA 1
ATOM 647 C C . ASP A 1 89 ? 0.025 1.837 29.771 1.00 75.56 89 ASP A C 1
ATOM 649 O O . ASP A 1 89 ? -0.777 1.055 30.291 1.00 75.56 89 ASP A O 1
ATOM 653 N N . THR A 1 90 ? -0.396 2.969 29.196 1.00 83.88 90 THR A N 1
ATOM 654 C CA . THR A 1 90 ? -1.812 3.385 29.174 1.00 83.88 90 THR A CA 1
ATOM 655 C C . THR A 1 90 ? -2.544 2.886 27.929 1.00 83.88 90 THR A C 1
ATOM 657 O O . THR A 1 90 ? -1.946 2.693 26.868 1.00 83.88 90 THR A O 1
ATOM 660 N N . ALA A 1 91 ? -3.860 2.683 28.036 1.00 81.94 91 ALA A N 1
ATOM 661 C CA . ALA A 1 91 ? -4.683 2.251 26.905 1.00 81.94 91 ALA A CA 1
ATOM 662 C C . ALA A 1 91 ? -4.654 3.279 25.759 1.00 81.94 91 ALA A C 1
ATOM 664 O O . ALA A 1 91 ? -4.559 2.911 24.588 1.00 81.94 91 ALA A O 1
ATOM 665 N N . GLU A 1 92 ? -4.646 4.567 26.102 1.00 85.94 92 GLU A N 1
ATOM 666 C CA . GLU A 1 92 ? -4.563 5.674 25.155 1.00 85.94 92 GLU A CA 1
ATOM 667 C C . GLU A 1 92 ? -3.214 5.693 24.425 1.00 85.94 92 GLU A C 1
ATOM 669 O O . GLU A 1 92 ? -3.175 5.878 23.206 1.00 85.94 92 GLU A O 1
ATOM 674 N N . ALA A 1 93 ? -2.106 5.458 25.142 1.00 86.75 93 ALA A N 1
ATOM 675 C CA . ALA A 1 93 ? -0.775 5.385 24.542 1.00 86.75 93 ALA A CA 1
ATOM 676 C C . ALA A 1 93 ? -0.676 4.215 23.555 1.00 86.75 93 ALA A C 1
ATOM 678 O O . ALA A 1 93 ? -0.203 4.405 22.429 1.00 86.75 93 ALA A O 1
ATOM 679 N N . ARG A 1 94 ? -1.219 3.046 23.927 1.00 86.38 94 ARG A N 1
ATOM 680 C CA . ARG A 1 94 ? -1.258 1.867 23.050 1.00 86.38 94 ARG A CA 1
ATOM 681 C C . ARG A 1 94 ? -2.085 2.113 21.801 1.00 86.38 94 ARG A C 1
ATOM 683 O O . ARG A 1 94 ? -1.638 1.811 20.695 1.00 86.38 94 ARG A O 1
ATOM 690 N N . GLN A 1 95 ? -3.264 2.708 21.950 1.00 90.44 95 GLN A N 1
ATOM 691 C CA . GLN A 1 95 ? -4.111 3.032 20.807 1.00 90.44 95 GLN A CA 1
ATOM 692 C C . GLN A 1 95 ? -3.418 4.026 19.869 1.00 90.44 95 GLN A C 1
ATOM 694 O O . GLN A 1 95 ? -3.414 3.819 18.655 1.00 90.44 95 GLN A O 1
ATOM 699 N N . ALA A 1 96 ? -2.774 5.065 20.408 1.00 90.19 96 ALA A N 1
ATOM 700 C CA . ALA A 1 96 ? -2.006 6.021 19.614 1.00 90.19 96 ALA A CA 1
ATOM 701 C C . ALA A 1 96 ? -0.807 5.363 18.908 1.00 90.19 96 ALA A C 1
ATOM 703 O O . ALA A 1 96 ? -0.514 5.686 17.754 1.00 90.19 96 ALA A O 1
ATOM 704 N N . PHE A 1 97 ? -0.125 4.419 19.564 1.00 89.88 97 PHE A N 1
ATOM 705 C CA . PHE A 1 97 ? 0.951 3.636 18.961 1.00 89.88 97 PHE A CA 1
ATOM 706 C C . PHE A 1 97 ? 0.458 2.843 17.743 1.00 89.88 97 PHE A C 1
ATOM 708 O O . PHE A 1 97 ? 1.012 2.999 16.650 1.00 89.88 97 PHE A O 1
ATOM 715 N N . TYR A 1 98 ? -0.612 2.057 17.894 1.00 89.81 98 TYR A N 1
ATOM 716 C CA . TYR A 1 98 ? -1.166 1.276 16.787 1.00 89.81 98 TYR A CA 1
ATOM 717 C C . TYR A 1 98 ? -1.755 2.160 15.685 1.00 89.81 98 TYR A C 1
ATOM 719 O O . TYR A 1 98 ? -1.578 1.856 14.507 1.00 89.81 98 TYR A O 1
ATOM 727 N N . ALA A 1 99 ? -2.378 3.288 16.031 1.00 92.12 99 ALA A N 1
ATOM 728 C CA . ALA A 1 99 ? -2.859 4.254 15.047 1.00 92.12 99 ALA A CA 1
ATOM 729 C C . ALA A 1 99 ? -1.710 4.815 14.190 1.00 92.12 99 ALA A C 1
ATOM 731 O O . ALA A 1 99 ? -1.835 4.877 12.968 1.00 92.12 99 ALA A O 1
ATOM 732 N N . ARG A 1 100 ? -0.564 5.158 14.801 1.00 91.44 100 ARG A N 1
ATOM 733 C CA . ARG A 1 100 ? 0.636 5.595 14.063 1.00 91.44 100 ARG A CA 1
ATOM 734 C C . ARG A 1 100 ? 1.178 4.500 13.151 1.00 91.44 100 ARG A C 1
ATOM 736 O O . ARG A 1 100 ? 1.520 4.794 12.013 1.00 91.44 100 ARG A O 1
ATOM 743 N N . GLN A 1 101 ? 1.234 3.257 13.627 1.00 90.06 101 GLN A N 1
ATOM 744 C CA . GLN A 1 101 ? 1.659 2.111 12.815 1.00 90.06 101 GLN A CA 1
ATOM 745 C C . GLN A 1 101 ? 0.739 1.905 11.603 1.00 90.06 101 GLN A C 1
ATOM 747 O O . GLN A 1 101 ? 1.218 1.755 10.488 1.00 90.06 101 GLN A O 1
ATOM 752 N N . LEU A 1 102 ? -0.583 1.954 11.791 1.00 91.25 102 LEU A N 1
ATOM 753 C CA . LEU A 1 102 ? -1.555 1.781 10.702 1.00 91.25 102 LEU A CA 1
ATOM 754 C C . LEU A 1 102 ? -1.550 2.933 9.690 1.00 91.25 102 LEU A C 1
ATOM 756 O O . LEU A 1 102 ? -1.941 2.721 8.536 1.00 91.25 102 LEU A O 1
ATOM 760 N N . ALA A 1 103 ? -1.137 4.124 10.134 1.00 89.00 103 ALA A N 1
ATOM 761 C CA . ALA A 1 103 ? -0.975 5.314 9.311 1.00 89.00 103 ALA A CA 1
ATOM 762 C C . ALA A 1 103 ? 0.322 5.317 8.490 1.00 89.00 103 ALA A C 1
ATOM 764 O O . ALA A 1 103 ? 0.385 6.052 7.506 1.00 89.00 103 ALA A O 1
ATOM 765 N N . ARG A 1 104 ? 1.334 4.512 8.856 1.00 85.62 104 ARG A N 1
ATOM 766 C CA . ARG A 1 104 ? 2.517 4.319 8.009 1.00 85.62 104 ARG A CA 1
ATOM 767 C C . ARG A 1 104 ? 2.072 3.646 6.718 1.00 85.62 104 ARG A C 1
ATOM 769 O O . ARG A 1 104 ? 1.531 2.539 6.732 1.00 85.62 104 ARG A O 1
ATOM 776 N N . ASP A 1 105 ? 2.238 4.366 5.617 1.00 72.75 105 ASP A N 1
ATOM 777 C CA . ASP A 1 105 ? 2.023 3.825 4.290 1.00 72.75 105 ASP A CA 1
ATOM 778 C C . ASP A 1 105 ? 3.373 3.432 3.696 1.00 72.75 105 ASP A C 1
ATOM 780 O O . ASP A 1 105 ? 4.019 4.234 3.031 1.00 72.75 105 ASP A O 1
ATOM 784 N N . ASP A 1 106 ? 3.791 2.191 3.944 1.00 74.06 106 ASP A N 1
ATOM 785 C CA . ASP A 1 106 ? 5.013 1.616 3.366 1.00 74.06 106 ASP A CA 1
ATOM 786 C C . ASP A 1 106 ? 4.788 1.170 1.901 1.00 74.06 106 ASP A C 1
ATOM 788 O O . ASP A 1 106 ? 5.395 0.214 1.416 1.00 74.06 106 ASP A O 1
ATOM 792 N N . ALA A 1 107 ? 3.843 1.800 1.191 1.00 78.62 107 ALA A N 1
ATOM 793 C CA . ALA A 1 107 ? 3.668 1.583 -0.238 1.00 78.62 107 ALA A CA 1
ATOM 794 C C . ALA A 1 107 ? 4.906 2.054 -0.999 1.00 78.62 107 ALA A C 1
ATOM 796 O O . ALA A 1 107 ? 5.402 3.145 -0.704 1.00 78.62 107 ALA A O 1
ATOM 797 N N . PRO A 1 108 ? 5.311 1.332 -2.058 1.00 82.44 108 PRO A N 1
ATOM 798 C CA . PRO A 1 108 ? 6.265 1.880 -2.994 1.00 82.44 108 PRO A CA 1
ATOM 799 C C . PRO A 1 108 ? 5.750 3.199 -3.562 1.00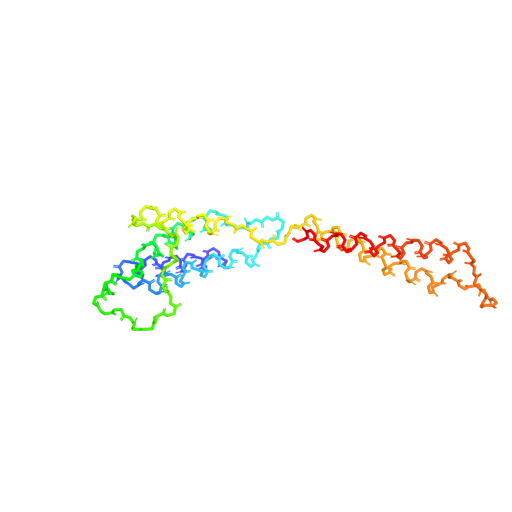 82.44 108 PRO A C 1
ATOM 801 O O . PRO A 1 108 ? 4.566 3.312 -3.914 1.00 82.44 108 PRO A O 1
ATOM 804 N N . SER A 1 109 ? 6.613 4.204 -3.671 1.00 86.50 109 SER A N 1
ATOM 805 C CA . SER A 1 109 ? 6.157 5.491 -4.186 1.00 86.50 109 SER A CA 1
ATOM 806 C C . SER A 1 109 ? 5.805 5.368 -5.677 1.00 86.50 109 SER A C 1
ATOM 808 O O . SER A 1 109 ? 6.602 4.912 -6.501 1.00 86.50 109 SER A O 1
ATOM 810 N N . LEU A 1 110 ? 4.609 5.818 -6.060 1.00 87.00 110 LEU A N 1
ATOM 811 C CA . LEU A 1 110 ? 4.150 5.717 -7.451 1.00 87.00 110 LEU A CA 1
ATOM 812 C C . LEU A 1 110 ? 5.036 6.504 -8.423 1.00 87.00 110 LEU A C 1
ATOM 814 O O . LEU A 1 110 ? 5.230 6.079 -9.560 1.00 87.00 110 LEU A O 1
ATOM 818 N N . ALA A 1 111 ? 5.580 7.640 -7.977 1.00 89.94 111 ALA A N 1
ATOM 819 C CA . ALA A 1 111 ? 6.470 8.464 -8.786 1.00 89.94 111 ALA A CA 1
ATOM 820 C C . ALA A 1 111 ? 7.777 7.725 -9.104 1.00 89.94 111 ALA A C 1
ATOM 822 O O . ALA A 1 111 ? 8.175 7.660 -10.268 1.00 89.94 111 ALA A O 1
ATOM 823 N N . TRP A 1 112 ? 8.410 7.108 -8.102 1.00 93.75 112 TRP A N 1
ATOM 824 C CA . TRP A 1 112 ? 9.637 6.337 -8.310 1.00 93.75 112 TRP A CA 1
ATOM 825 C C . TRP A 1 112 ? 9.387 5.042 -9.088 1.00 93.75 112 TRP A C 1
ATOM 827 O O . TRP A 1 112 ? 10.186 4.707 -9.961 1.00 93.75 112 TRP A O 1
ATOM 837 N N . VAL A 1 113 ? 8.236 4.386 -8.894 1.00 93.75 113 VAL A N 1
ATOM 838 C CA . VAL A 1 113 ? 7.804 3.260 -9.743 1.00 93.75 113 VAL A CA 1
ATOM 839 C C . VAL A 1 113 ? 7.658 3.693 -11.207 1.00 93.75 113 VAL A C 1
ATOM 841 O O . VAL A 1 113 ? 8.139 3.002 -12.102 1.00 93.75 113 VAL A O 1
ATOM 844 N N . ALA A 1 114 ? 7.044 4.848 -11.481 1.00 94.44 114 ALA A N 1
ATOM 845 C CA . ALA A 1 114 ? 6.918 5.367 -12.843 1.00 94.44 114 ALA A CA 1
ATOM 846 C C . ALA A 1 114 ? 8.286 5.696 -13.469 1.00 94.44 114 ALA A C 1
ATOM 848 O O . ALA A 1 114 ? 8.522 5.366 -14.632 1.00 94.44 114 ALA A O 1
ATOM 849 N N . ILE A 1 115 ? 9.206 6.284 -12.694 1.00 97.00 115 ILE A N 1
ATOM 850 C CA . ILE A 1 115 ? 10.597 6.525 -13.112 1.00 97.00 115 ILE A CA 1
ATOM 851 C C . ILE A 1 115 ? 11.299 5.201 -13.430 1.00 97.00 115 ILE A C 1
ATOM 853 O O . ILE A 1 115 ? 11.936 5.088 -14.479 1.00 97.00 115 ILE A O 1
ATOM 857 N N . ALA A 1 116 ? 11.134 4.181 -12.583 1.00 97.19 116 ALA A N 1
ATOM 858 C CA . ALA A 1 116 ? 11.690 2.856 -12.822 1.00 97.19 116 ALA A CA 1
ATOM 859 C C . ALA A 1 116 ? 11.165 2.266 -14.143 1.00 97.19 116 ALA A C 1
ATOM 861 O O . ALA A 1 116 ? 11.954 1.821 -14.976 1.00 97.19 116 ALA A O 1
ATOM 862 N N . LEU A 1 117 ? 9.852 2.326 -14.389 1.00 97.56 117 LEU A N 1
ATOM 863 C CA . LEU A 1 117 ? 9.247 1.834 -15.633 1.00 97.56 117 LEU A CA 1
ATOM 864 C C . LEU A 1 117 ? 9.736 2.596 -16.871 1.00 97.56 117 LEU A C 1
ATOM 866 O O . LEU A 1 117 ? 10.009 1.977 -17.901 1.00 97.56 117 LEU A O 1
ATOM 870 N N . ALA A 1 118 ? 9.889 3.918 -16.780 1.00 97.81 118 ALA A N 1
ATOM 871 C CA . ALA A 1 118 ? 10.438 4.724 -17.866 1.00 97.81 118 ALA A CA 1
ATOM 872 C C . ALA A 1 118 ? 11.902 4.354 -18.165 1.00 97.81 118 ALA A C 1
ATOM 874 O O . ALA A 1 118 ? 12.262 4.163 -19.328 1.00 97.81 118 ALA A O 1
ATOM 875 N N . GLY A 1 119 ? 12.729 4.188 -17.126 1.00 98.00 119 GLY A N 1
ATOM 876 C CA . GLY A 1 119 ? 14.113 3.727 -17.259 1.00 98.00 119 GLY A CA 1
ATOM 877 C C . GLY A 1 119 ? 14.206 2.341 -17.899 1.00 98.00 119 GLY A C 1
ATOM 878 O O . GLY A 1 119 ? 14.957 2.144 -18.853 1.00 98.00 119 GLY A O 1
ATOM 879 N N . PHE A 1 120 ? 13.370 1.404 -17.450 1.00 98.31 120 PHE A N 1
ATOM 880 C CA . PHE A 1 120 ? 13.270 0.066 -18.031 1.00 98.31 120 PHE A CA 1
ATOM 881 C C . PHE A 1 120 ? 12.874 0.111 -19.516 1.00 98.31 120 PHE A C 1
ATOM 883 O O . PHE A 1 120 ? 13.482 -0.565 -20.348 1.00 98.31 120 PHE A O 1
ATOM 890 N N . GLY A 1 121 ? 11.903 0.959 -19.869 1.00 98.19 121 GLY A N 1
ATOM 891 C CA . GLY A 1 121 ? 11.490 1.182 -21.253 1.00 98.19 121 GLY A CA 1
ATOM 892 C C . GLY A 1 121 ? 12.609 1.748 -22.130 1.00 98.19 121 GLY A C 1
ATOM 893 O O . GLY A 1 121 ? 12.807 1.268 -23.245 1.00 98.19 121 GLY A O 1
ATOM 894 N N . LEU A 1 122 ? 13.380 2.717 -21.627 1.00 97.81 122 LEU A N 1
ATOM 895 C CA . LEU A 1 122 ? 14.556 3.258 -22.320 1.00 97.81 122 LEU A CA 1
ATOM 896 C C . LEU A 1 122 ? 15.643 2.200 -22.513 1.00 97.81 122 LEU A C 1
ATOM 898 O O . LEU A 1 122 ? 16.225 2.112 -23.593 1.00 97.81 122 LEU A O 1
ATOM 902 N N . TRP A 1 123 ? 15.885 1.376 -21.494 1.00 97.56 123 TRP A N 1
ATOM 903 C CA . TRP A 1 123 ? 16.885 0.316 -21.535 1.00 97.56 123 TRP A CA 1
ATOM 904 C C . TRP A 1 123 ? 16.556 -0.737 -22.602 1.00 97.56 123 TRP A C 1
ATOM 906 O O . TRP A 1 123 ? 17.366 -0.987 -23.499 1.00 97.56 123 TRP A O 1
ATOM 916 N N . ILE A 1 124 ? 15.340 -1.2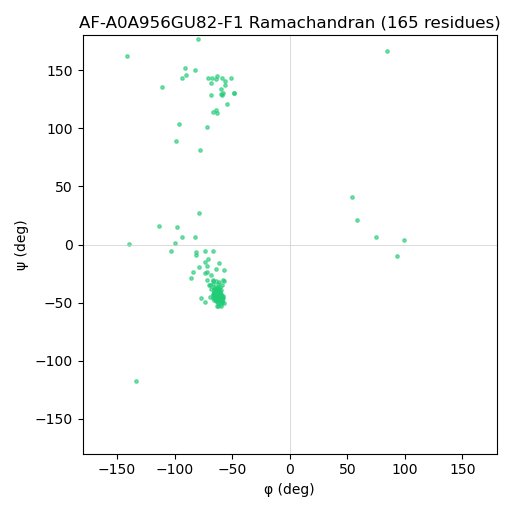94 -22.567 1.00 98.06 124 ILE A N 1
ATOM 917 C CA . ILE A 1 124 ? 14.874 -2.255 -23.577 1.00 98.06 124 ILE A CA 1
ATOM 918 C C . ILE A 1 124 ? 14.771 -1.595 -24.953 1.00 98.06 124 ILE A C 1
ATOM 920 O O . ILE A 1 124 ? 15.190 -2.178 -25.953 1.00 98.06 124 ILE A O 1
ATOM 924 N N . GLY A 1 125 ? 14.245 -0.372 -25.023 1.00 96.94 125 GLY A N 1
ATOM 925 C CA . GLY A 1 125 ? 14.117 0.382 -26.267 1.00 96.94 125 GLY A CA 1
ATOM 926 C C . GLY A 1 125 ? 15.467 0.625 -26.940 1.00 96.94 125 GLY A C 1
ATOM 927 O O . GLY A 1 125 ? 15.589 0.420 -28.147 1.00 96.94 125 GLY A O 1
ATOM 928 N N . GLY A 1 126 ? 16.494 0.979 -26.164 1.00 96.94 126 GLY A N 1
ATOM 929 C CA . GLY A 1 126 ? 17.869 1.118 -26.637 1.00 96.94 126 GLY A CA 1
ATOM 930 C C . GLY A 1 126 ? 18.434 -0.200 -27.167 1.00 96.94 126 GLY A C 1
ATOM 931 O O . GLY A 1 126 ? 18.981 -0.228 -28.268 1.00 96.94 126 GLY A O 1
ATOM 932 N N . ALA A 1 127 ? 18.227 -1.309 -26.451 1.00 96.38 127 ALA A N 1
ATOM 933 C CA . ALA A 1 127 ? 18.671 -2.631 -26.896 1.00 96.38 127 ALA A CA 1
ATOM 934 C C . ALA A 1 127 ? 17.978 -3.074 -28.200 1.00 96.38 127 ALA A C 1
ATOM 936 O O . ALA A 1 127 ? 18.635 -3.548 -29.127 1.00 96.38 127 ALA A O 1
ATOM 937 N N . ILE A 1 128 ? 16.663 -2.860 -28.320 1.00 96.94 128 ILE A N 1
ATOM 938 C CA . ILE A 1 128 ? 15.902 -3.143 -29.547 1.00 96.94 128 ILE A CA 1
ATOM 939 C C . ILE A 1 128 ? 16.366 -2.239 -30.696 1.00 96.94 128 ILE A C 1
ATOM 941 O O . ILE A 1 128 ? 16.491 -2.700 -31.831 1.00 96.94 128 ILE A O 1
ATOM 945 N N . HIS A 1 129 ? 16.620 -0.957 -30.426 1.00 95.00 129 HIS A N 1
ATOM 946 C CA . HIS A 1 129 ? 17.120 -0.020 -31.430 1.00 95.00 129 HIS A CA 1
ATOM 947 C C . HIS A 1 129 ? 18.491 -0.451 -31.963 1.00 95.00 129 HIS A C 1
ATOM 949 O O . HIS A 1 129 ? 18.683 -0.489 -33.180 1.00 95.00 129 HIS A O 1
ATOM 955 N N . PHE A 1 130 ? 19.396 -0.864 -31.070 1.00 95.56 130 PHE A N 1
ATOM 956 C CA . PHE A 1 130 ? 20.681 -1.455 -31.433 1.00 95.56 130 PHE A CA 1
ATOM 957 C C . PHE A 1 130 ? 20.504 -2.716 -32.284 1.00 95.56 130 PHE A C 1
ATOM 959 O O . PHE A 1 130 ? 21.088 -2.817 -33.354 1.00 95.56 130 PHE A O 1
ATOM 966 N N . ALA A 1 131 ? 19.661 -3.659 -31.862 1.00 93.81 131 ALA A N 1
ATOM 967 C CA . ALA A 1 131 ? 19.464 -4.909 -32.596 1.00 93.81 131 ALA A CA 1
ATOM 968 C C . ALA A 1 131 ? 18.904 -4.691 -34.012 1.00 93.81 131 ALA A C 1
ATOM 970 O O . ALA A 1 131 ? 19.217 -5.447 -34.925 1.00 93.81 131 ALA A O 1
ATOM 971 N N . ARG A 1 132 ? 18.075 -3.656 -34.206 1.00 94.38 132 ARG A N 1
ATOM 972 C CA . ARG A 1 132 ? 17.436 -3.365 -35.498 1.00 94.38 132 ARG A CA 1
ATOM 973 C C . ARG A 1 132 ? 18.282 -2.526 -36.449 1.00 94.38 132 ARG A C 1
ATOM 975 O O . ARG A 1 132 ? 18.040 -2.591 -37.647 1.00 94.38 132 ARG A O 1
ATOM 982 N N . ARG A 1 133 ? 19.160 -1.662 -35.932 1.00 92.94 133 ARG A N 1
ATOM 983 C CA . ARG A 1 133 ? 19.879 -0.659 -36.745 1.00 92.94 133 ARG A CA 1
ATOM 984 C C . ARG A 1 133 ? 21.345 -0.461 -36.377 1.00 92.94 133 ARG A C 1
ATOM 986 O O . ARG A 1 133 ? 22.007 0.384 -36.961 1.00 92.94 133 ARG A O 1
ATOM 993 N N . GLY A 1 134 ? 21.848 -1.191 -35.390 1.00 89.94 134 GLY A N 1
ATOM 994 C CA . GLY A 1 134 ? 23.247 -1.126 -34.976 1.00 89.94 134 GLY A CA 1
ATOM 995 C C . GLY A 1 134 ? 24.193 -1.774 -35.984 1.00 89.94 134 GLY A C 1
ATOM 996 O O . GLY A 1 134 ? 25.383 -1.472 -35.959 1.00 89.94 134 GLY A O 1
ATOM 997 N N . LEU A 1 135 ? 23.668 -2.624 -36.871 1.00 91.50 135 LEU A N 1
ATOM 998 C CA . LEU A 1 135 ? 24.395 -3.228 -37.981 1.00 91.50 135 LEU A CA 1
ATOM 999 C C . LEU A 1 135 ? 23.882 -2.651 -39.302 1.00 91.50 135 LEU A C 1
ATOM 1001 O O . LEU A 1 135 ? 22.670 -2.509 -39.481 1.00 91.50 135 LEU A O 1
ATOM 1005 N N . ASP A 1 136 ? 24.804 -2.301 -40.193 1.00 87.75 136 ASP A N 1
ATOM 1006 C CA . ASP A 1 136 ? 24.499 -1.928 -41.572 1.00 87.75 136 ASP A CA 1
ATOM 1007 C C . ASP A 1 136 ? 24.254 -3.168 -42.454 1.00 87.75 136 ASP A C 1
ATOM 1009 O O . ASP A 1 136 ? 24.390 -4.310 -42.007 1.00 87.75 136 ASP A O 1
ATOM 1013 N N . ASP A 1 137 ? 23.899 -2.952 -43.724 1.00 88.94 137 ASP A N 1
ATOM 1014 C CA . ASP A 1 137 ? 23.603 -4.029 -44.683 1.00 88.94 137 ASP A CA 1
ATOM 1015 C C . ASP A 1 137 ? 24.802 -4.966 -44.942 1.00 88.94 137 ASP A C 1
ATOM 1017 O O . ASP A 1 137 ? 24.632 -6.062 -45.473 1.00 88.94 137 ASP A O 1
ATOM 1021 N N . ALA A 1 138 ? 26.019 -4.550 -44.574 1.00 91.50 138 ALA A N 1
ATOM 1022 C CA . ALA A 1 138 ? 27.242 -5.341 -44.673 1.00 91.50 138 ALA A CA 1
ATOM 1023 C C . ALA A 1 138 ? 27.617 -6.021 -43.340 1.00 91.50 138 ALA A C 1
ATOM 1025 O O . ALA A 1 138 ? 28.762 -6.452 -43.179 1.00 91.50 138 ALA A O 1
ATOM 1026 N N . GLU A 1 139 ? 26.681 -6.081 -42.385 1.00 87.00 139 GLU A N 1
ATOM 1027 C CA . GLU A 1 139 ? 26.861 -6.585 -41.016 1.00 87.00 139 GLU A CA 1
ATOM 1028 C C . GLU A 1 139 ? 27.953 -5.845 -40.224 1.00 87.00 139 GLU A C 1
ATOM 1030 O O . GLU A 1 139 ? 28.488 -6.347 -39.230 1.00 87.00 139 GLU A O 1
ATOM 1035 N N . ARG A 1 140 ? 28.305 -4.623 -40.635 1.00 93.00 140 ARG A N 1
ATOM 1036 C CA . ARG A 1 140 ? 29.269 -3.791 -39.918 1.00 93.00 140 ARG A CA 1
ATOM 1037 C C . ARG A 1 140 ? 28.548 -2.929 -38.901 1.00 93.00 140 ARG A C 1
ATOM 1039 O O . ARG A 1 140 ? 27.440 -2.450 -39.112 1.00 93.00 140 ARG A O 1
ATOM 1046 N N . LEU A 1 141 ? 29.223 -2.692 -37.783 1.00 92.81 141 LEU A N 1
ATOM 1047 C CA . LEU A 1 141 ? 28.708 -1.830 -36.732 1.00 92.81 141 LEU A CA 1
ATOM 1048 C C . LEU A 1 141 ? 28.623 -0.375 -37.220 1.00 92.81 141 LEU A C 1
ATOM 1050 O O . LEU A 1 141 ? 29.659 0.278 -37.406 1.00 92.81 141 LEU A O 1
ATOM 1054 N N . ASP A 1 142 ? 27.411 0.168 -37.331 1.00 94.06 142 ASP A N 1
ATOM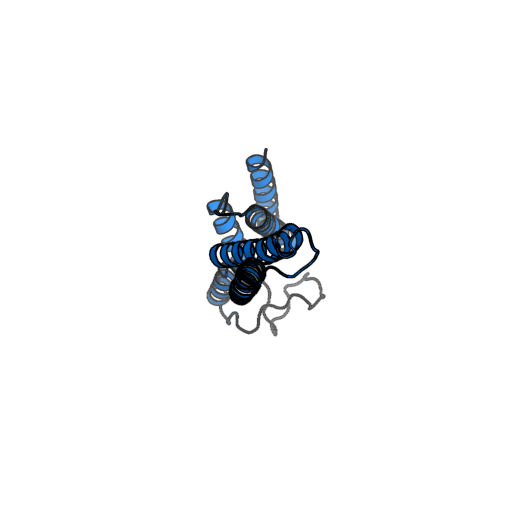 1055 C CA . ASP A 1 142 ? 27.225 1.610 -37.471 1.00 94.06 142 ASP A CA 1
ATOM 1056 C C . ASP A 1 142 ? 27.533 2.258 -36.120 1.00 94.06 142 ASP A C 1
ATOM 1058 O O . ASP A 1 142 ? 26.724 2.259 -35.194 1.00 94.06 142 ASP A O 1
ATOM 1062 N N . ARG A 1 143 ? 28.733 2.830 -35.996 1.00 92.25 143 ARG A N 1
ATOM 1063 C CA . ARG A 1 143 ? 29.223 3.421 -34.743 1.00 92.25 143 ARG A CA 1
ATOM 1064 C C . ARG A 1 143 ? 28.320 4.528 -34.198 1.00 92.25 143 ARG A C 1
ATOM 1066 O O . ARG A 1 143 ? 28.279 4.710 -32.983 1.00 92.25 143 ARG A O 1
ATOM 1073 N N . ARG A 1 144 ? 27.623 5.281 -35.057 1.00 92.19 144 ARG A N 1
ATOM 1074 C CA . ARG A 1 144 ? 26.743 6.373 -34.612 1.00 92.19 144 ARG A CA 1
ATOM 1075 C C . ARG A 1 144 ? 25.478 5.803 -33.995 1.00 92.19 144 ARG A C 1
ATOM 1077 O O . ARG A 1 144 ? 25.124 6.186 -32.882 1.00 92.19 144 ARG A O 1
ATOM 1084 N N . VAL A 1 145 ? 24.837 4.865 -34.690 1.00 92.25 145 VAL A N 1
ATOM 1085 C CA . VAL A 1 145 ? 23.622 4.211 -34.191 1.00 92.25 145 VAL A CA 1
ATOM 1086 C C . VAL A 1 145 ? 23.939 3.356 -32.968 1.00 92.25 145 VAL A C 1
ATOM 1088 O O . VAL A 1 145 ? 23.249 3.451 -31.956 1.00 92.25 145 VAL A O 1
ATOM 1091 N N . ALA A 1 146 ? 25.033 2.597 -33.013 1.00 92.00 146 ALA A N 1
ATOM 1092 C CA . ALA A 1 146 ? 25.528 1.808 -31.896 1.00 92.00 146 ALA A CA 1
ATOM 1093 C C . ALA A 1 146 ? 25.816 2.666 -30.658 1.00 92.00 146 ALA A C 1
ATOM 1095 O O . ALA A 1 146 ? 25.398 2.314 -29.557 1.00 92.00 146 ALA A O 1
ATOM 1096 N N . GLY A 1 147 ? 26.485 3.810 -30.835 1.00 94.31 147 GLY A N 1
ATOM 1097 C CA . GLY A 1 147 ? 26.778 4.745 -29.750 1.00 94.31 147 GLY A CA 1
ATOM 1098 C C . GLY A 1 147 ? 25.515 5.358 -29.144 1.00 94.31 147 GLY A C 1
ATOM 1099 O O . GLY A 1 147 ? 25.372 5.376 -27.923 1.00 94.31 147 GLY A O 1
ATOM 1100 N N . ALA A 1 148 ? 24.570 5.802 -29.978 1.00 94.44 148 ALA A N 1
ATOM 1101 C CA . ALA A 1 148 ? 23.296 6.348 -29.511 1.00 94.44 148 ALA A CA 1
ATOM 1102 C C . ALA A 1 148 ? 22.458 5.296 -28.763 1.00 94.44 148 ALA A C 1
ATOM 1104 O O . ALA A 1 148 ? 21.931 5.570 -27.684 1.00 94.44 148 ALA A O 1
ATOM 1105 N N . ALA A 1 149 ? 22.379 4.077 -29.299 1.00 94.75 149 ALA A N 1
ATOM 1106 C CA . ALA A 1 149 ? 21.661 2.975 -28.674 1.00 94.75 149 ALA A CA 1
ATOM 1107 C C . ALA A 1 149 ? 22.316 2.536 -27.354 1.00 94.75 149 ALA A C 1
ATOM 1109 O O . ALA A 1 149 ? 21.620 2.344 -26.360 1.00 94.75 149 ALA A O 1
ATOM 1110 N N . GLY A 1 150 ? 23.650 2.455 -27.311 1.00 95.12 150 GLY A N 1
ATOM 1111 C CA . GLY A 1 150 ? 24.406 2.196 -26.084 1.00 95.12 150 GLY A CA 1
ATOM 1112 C C . GLY A 1 150 ? 24.193 3.281 -25.026 1.00 95.12 150 GLY A C 1
ATOM 1113 O O . GLY A 1 150 ? 23.980 2.967 -23.857 1.00 95.12 150 GLY A O 1
ATOM 1114 N N . GLY A 1 151 ? 24.158 4.553 -25.435 1.00 96.94 151 GLY A N 1
ATOM 1115 C CA . GLY A 1 151 ? 23.817 5.671 -24.555 1.00 96.94 151 GLY A CA 1
ATOM 1116 C C . GLY A 1 151 ? 22.410 5.551 -23.962 1.00 96.94 151 GLY A C 1
ATOM 1117 O O . GLY A 1 151 ? 22.243 5.722 -22.757 1.00 96.94 151 GLY A O 1
ATOM 1118 N N . LEU A 1 152 ? 21.413 5.185 -24.777 1.00 96.75 152 LEU A N 1
ATOM 1119 C CA . LEU A 1 152 ? 20.041 4.925 -24.317 1.00 96.75 152 LEU A CA 1
ATOM 1120 C C . LEU A 1 152 ? 19.967 3.753 -23.333 1.00 96.75 152 LEU A C 1
ATOM 1122 O O . LEU A 1 152 ? 19.280 3.855 -22.321 1.00 96.75 152 LEU A O 1
ATOM 1126 N N . VAL A 1 153 ? 20.693 2.666 -23.606 1.00 97.69 153 VAL A N 1
ATOM 1127 C CA . VAL A 1 153 ? 20.788 1.495 -22.721 1.00 97.69 153 VAL A CA 1
ATOM 1128 C C . VAL A 1 153 ? 21.348 1.895 -21.358 1.00 97.69 153 VAL A C 1
ATOM 1130 O O . VAL A 1 153 ? 20.735 1.588 -20.338 1.00 97.69 153 VAL A O 1
ATOM 1133 N N . LEU A 1 154 ? 22.483 2.600 -21.333 1.00 98.12 154 LEU A N 1
ATOM 1134 C CA . LEU A 1 154 ? 23.137 3.017 -20.091 1.00 98.12 154 LEU A CA 1
ATOM 1135 C C . LEU A 1 154 ? 22.285 4.015 -19.305 1.00 98.12 154 LEU A C 1
ATOM 1137 O O . LEU A 1 154 ? 22.101 3.849 -18.101 1.00 98.12 154 LEU A O 1
ATOM 1141 N N . LEU A 1 155 ? 21.727 5.021 -19.984 1.00 98.19 155 LEU A N 1
ATOM 1142 C CA . LEU A 1 155 ? 20.834 5.992 -19.359 1.00 98.19 155 LEU A CA 1
ATOM 1143 C C . LEU A 1 155 ? 19.592 5.306 -18.781 1.00 98.19 155 LEU A C 1
ATOM 1145 O O . LEU A 1 155 ? 19.248 5.540 -17.625 1.00 98.19 155 LEU A O 1
ATOM 1149 N N . GLY A 1 156 ? 18.946 4.438 -19.563 1.00 98.06 156 GLY A N 1
ATOM 1150 C CA . GLY A 1 156 ? 17.780 3.679 -19.124 1.00 98.06 156 GLY A CA 1
ATOM 1151 C C . GLY A 1 156 ? 18.079 2.817 -17.901 1.00 98.06 156 GLY A C 1
ATOM 1152 O O . GLY A 1 156 ? 17.318 2.849 -16.937 1.00 98.06 156 GLY A O 1
ATOM 1153 N N . LEU A 1 157 ? 19.221 2.122 -17.891 1.00 98.12 157 LEU A N 1
ATOM 1154 C CA . LEU A 1 157 ? 19.662 1.310 -16.757 1.00 98.12 157 LEU A CA 1
ATOM 1155 C C . LEU A 1 157 ? 19.874 2.155 -15.492 1.00 98.12 157 LEU A C 1
ATOM 1157 O O . LEU A 1 157 ? 19.387 1.781 -14.427 1.00 98.12 157 LEU A O 1
ATOM 1161 N N . VAL A 1 158 ? 20.550 3.304 -15.598 1.00 98.38 158 VAL A N 1
ATOM 1162 C CA . VAL A 1 158 ? 20.762 4.214 -14.457 1.00 98.38 158 VAL A CA 1
ATOM 1163 C C . VAL A 1 158 ? 19.428 4.733 -13.921 1.00 98.38 158 VAL A C 1
ATOM 1165 O O . VAL A 1 158 ? 19.180 4.650 -12.720 1.00 98.38 158 VAL A O 1
ATOM 1168 N N . VAL A 1 159 ? 18.546 5.222 -14.798 1.00 98.25 159 VAL A N 1
ATOM 1169 C CA . VAL A 1 159 ? 17.218 5.725 -14.409 1.00 98.25 159 VAL A CA 1
ATOM 1170 C C . VAL A 1 159 ? 16.384 4.623 -13.754 1.00 98.25 159 VAL A C 1
ATOM 1172 O O . VAL A 1 159 ? 15.725 4.868 -12.747 1.00 98.25 159 VAL A O 1
ATOM 1175 N N . TRP A 1 160 ? 16.444 3.400 -14.284 1.00 97.94 160 TRP A N 1
ATOM 1176 C CA . TRP A 1 160 ? 15.734 2.251 -13.734 1.00 97.94 160 TRP A CA 1
ATOM 1177 C C . TRP A 1 160 ? 16.217 1.890 -12.328 1.00 97.94 160 TRP A C 1
ATOM 1179 O O . TRP A 1 160 ? 15.394 1.760 -11.424 1.00 97.94 160 TRP A O 1
ATOM 1189 N N . VAL A 1 161 ? 17.534 1.787 -12.121 1.00 97.94 161 VAL A N 1
ATOM 1190 C CA . VAL A 1 161 ? 18.124 1.467 -10.810 1.00 97.94 161 VAL A CA 1
ATOM 1191 C C . VAL A 1 161 ? 17.817 2.556 -9.785 1.00 97.94 161 VAL A C 1
ATOM 1193 O O . VAL A 1 161 ? 17.423 2.239 -8.666 1.00 97.94 161 VAL A O 1
ATOM 1196 N N . VAL A 1 162 ? 17.940 3.833 -10.160 1.00 97.50 162 VAL A N 1
ATOM 1197 C CA . VAL A 1 162 ? 17.578 4.956 -9.280 1.00 97.50 162 VAL A CA 1
ATOM 1198 C C . VAL A 1 162 ? 16.091 4.910 -8.930 1.00 97.50 162 VAL A C 1
ATOM 1200 O O . VAL A 1 162 ? 15.737 5.097 -7.767 1.00 97.50 162 VAL A O 1
ATOM 1203 N N . GLY A 1 163 ? 15.230 4.623 -9.908 1.00 95.56 163 GLY A N 1
ATOM 1204 C CA . GLY A 1 163 ? 13.801 4.432 -9.685 1.00 95.56 163 GLY A CA 1
ATOM 1205 C C . GLY A 1 163 ? 13.517 3.304 -8.695 1.00 95.56 163 GLY A C 1
ATOM 1206 O O . GLY A 1 163 ? 12.795 3.524 -7.735 1.00 95.56 163 GLY A O 1
ATOM 1207 N N . LEU A 1 164 ? 14.127 2.130 -8.875 1.00 94.69 164 LEU A N 1
ATOM 1208 C CA . LEU A 1 164 ? 13.948 0.985 -7.975 1.00 94.69 164 LEU A CA 1
ATOM 1209 C C . LEU A 1 164 ? 14.488 1.226 -6.566 1.00 94.69 164 LEU A C 1
ATOM 1211 O O . LEU A 1 164 ? 13.881 0.775 -5.606 1.00 94.69 164 LEU A O 1
ATOM 1215 N N . TYR A 1 165 ? 15.620 1.915 -6.433 1.00 95.06 165 TYR A N 1
ATOM 1216 C CA . TYR A 1 165 ? 16.227 2.176 -5.128 1.00 95.06 165 TYR A CA 1
ATOM 1217 C C . TYR A 1 165 ? 15.369 3.100 -4.253 1.00 95.06 165 TYR A C 1
ATOM 1219 O O . TYR A 1 165 ? 15.409 3.004 -3.031 1.00 95.06 165 TYR A O 1
ATOM 1227 N N . ASN A 1 166 ? 14.611 4.005 -4.878 1.00 92.44 166 ASN A N 1
ATOM 1228 C CA . ASN A 1 166 ? 13.765 4.974 -4.181 1.00 92.44 166 ASN A CA 1
ATOM 1229 C C . ASN A 1 166 ? 12.270 4.605 -4.196 1.00 92.44 166 ASN A C 1
ATOM 1231 O O . ASN A 1 166 ? 11.471 5.336 -3.608 1.00 92.44 166 ASN A O 1
ATOM 1235 N N . ALA A 1 167 ? 11.887 3.539 -4.908 1.00 87.12 167 ALA A N 1
ATOM 1236 C CA . ALA A 1 167 ? 10.514 3.045 -4.968 1.00 87.12 167 ALA A CA 1
ATOM 1237 C C . ALA A 1 167 ? 10.121 2.410 -3.642 1.00 87.12 167 ALA A C 1
ATOM 1239 O O . ALA A 1 167 ? 9.124 2.923 -3.094 1.00 87.12 167 ALA A O 1
#